Protein AF-A0A8T4QSW3-F1 (afdb_monomer)

pLDDT: mean 81.63, std 17.34, range [43.69, 97.69]

Secondary structure (DSSP, 8-state):
-----STTSSSS---------------PPPP---------TTSSS--TT--TTT-TTTSPPPTTEEEETTEEEE-PPPTHHHHHHHHHHHHHHHHHHHHHHHHHHHHHHHT-S----HHHHHHHHHHHHHHTT--HHHHHHHHHHTT--HHHHHHHHHHHH-

Solvent-accessible surface area (backbone atoms only — not comparable to full-atom values): 10469 Å² total; per-residue (Å²): 137,82,92,81,88,77,85,79,81,81,80,83,85,89,75,90,85,77,86,82,83,82,86,77,85,80,79,83,72,83,85,79,84,75,75,84,66,83,82,65,76,69,75,67,62,82,51,95,90,61,24,40,81,82,22,51,75,36,38,65,63,57,96,69,36,43,74,53,94,61,33,66,37,71,67,70,80,64,71,63,58,61,54,51,54,54,53,54,52,53,53,53,51,54,52,49,52,51,50,52,53,52,51,54,56,53,55,55,64,75,60,65,65,68,81,62,55,72,59,58,52,49,21,54,53,49,45,60,38,48,76,71,70,51,54,72,65,61,54,48,53,53,40,45,76,71,71,48,51,71,69,58,53,52,52,22,50,56,68,50,72,108

Foldseek 3Di:
DDDDPDPPPPPPDDDPPDPDDDDDDDDDDDDDPDDDDPDDAQPLDQDPPDFCVPRVNNHPADPQWDQDPRHTDHPDDDPVVVVVVVVVVVVVVVVVVVVVVVVVVVVVVVCPPPPDPPLVVLLVQVLVCVVVVHDLVVSQVVVVVVVDDPVSNVVSVVVNVD

Sequence (162 aa):
MRNLSVAFVFLLLTSPLFAFAQSEKQRALPPHEDIPSPTTCGNRVVEPGEHCNNCPTDVVCIEGEVCINNKCTLQQPSNNFRVILIGIGTLFATLAIVFFSWRHRNHEIGLSNPPLPADQRAVSFIKDKLSRGVTRDEITATLLKKGWTKKQVSRAFEEATQ

Mean predicted aligned error: 18.0 Å

Radius of gyration: 40.7 Å; Cα contacts (8 Å, |Δi|>4): 83; chains: 1; bounding box: 77×38×99 Å

Structure (mmCIF, N/CA/C/O backbone):
data_AF-A0A8T4QSW3-F1
#
_entry.id   AF-A0A8T4QSW3-F1
#
loop_
_atom_site.group_PDB
_atom_site.id
_atom_site.type_symbol
_atom_site.label_atom_id
_atom_site.label_alt_id
_atom_site.label_comp_id
_atom_site.label_asym_id
_atom_site.label_entity_id
_atom_site.label_seq_id
_atom_site.pdbx_PDB_ins_code
_atom_site.Cartn_x
_atom_site.Cartn_y
_atom_site.Cartn_z
_atom_site.occupancy
_atom_site.B_iso_or_equiv
_atom_site.auth_seq_id
_atom_site.auth_comp_id
_atom_site.auth_asym_id
_atom_site.auth_atom_id
_atom_site.pdbx_PDB_model_num
ATOM 1 N N . MET A 1 1 ? 31.055 -0.226 -0.136 1.00 43.69 1 MET A N 1
ATOM 2 C CA . MET A 1 1 ? 30.784 0.835 0.860 1.00 43.69 1 MET A CA 1
ATOM 3 C C . MET A 1 1 ? 29.432 0.528 1.495 1.00 43.69 1 MET A C 1
ATOM 5 O O . MET A 1 1 ? 28.419 0.696 0.846 1.00 43.69 1 MET A O 1
ATOM 9 N N . ARG A 1 2 ? 29.434 -0.321 2.529 1.00 48.09 2 ARG A N 1
ATOM 10 C CA . ARG A 1 2 ? 29.060 0.010 3.921 1.00 48.09 2 ARG A CA 1
ATOM 11 C C . ARG A 1 2 ? 27.590 0.435 4.088 1.00 48.09 2 ARG A C 1
ATOM 13 O O . ARG A 1 2 ? 27.256 1.610 4.058 1.00 48.09 2 ARG A O 1
ATOM 20 N N . ASN A 1 3 ? 26.770 -0.589 4.329 1.00 49.28 3 ASN A N 1
ATOM 21 C CA . ASN A 1 3 ? 25.422 -0.542 4.890 1.00 49.28 3 ASN A CA 1
ATOM 22 C C . ASN A 1 3 ? 25.449 0.124 6.271 1.00 49.28 3 ASN A C 1
ATOM 24 O O . ASN A 1 3 ? 25.932 -0.485 7.223 1.00 49.28 3 ASN A O 1
ATOM 28 N N . LEU A 1 4 ? 24.962 1.360 6.389 1.00 48.97 4 LEU A N 1
ATOM 29 C CA . LEU A 1 4 ? 24.874 2.046 7.679 1.00 48.97 4 LEU A CA 1
ATOM 30 C C . LEU A 1 4 ? 23.813 3.164 7.642 1.00 48.97 4 LEU A C 1
ATOM 32 O O . LEU A 1 4 ? 24.183 4.329 7.634 1.00 48.97 4 LEU A O 1
ATOM 36 N N . SER A 1 5 ? 22.507 2.861 7.548 1.00 52.06 5 SER A N 1
ATOM 37 C CA . SER A 1 5 ? 21.451 3.900 7.715 1.00 52.06 5 SER A CA 1
ATOM 38 C C . SER A 1 5 ? 20.005 3.388 7.853 1.00 52.06 5 SER A C 1
ATOM 40 O O . SER A 1 5 ? 19.089 3.987 7.307 1.00 52.06 5 SER A O 1
ATOM 42 N N . VAL A 1 6 ? 19.739 2.293 8.578 1.00 52.78 6 VAL A N 1
ATOM 43 C CA . VAL A 1 6 ? 18.329 1.884 8.837 1.00 52.78 6 VAL A CA 1
ATOM 44 C C . VAL A 1 6 ? 18.002 1.720 10.328 1.00 52.78 6 VAL A C 1
ATOM 46 O O . VAL A 1 6 ? 16.847 1.566 10.702 1.00 52.78 6 VAL A O 1
ATOM 49 N N . ALA A 1 7 ? 18.985 1.855 11.223 1.00 47.34 7 ALA A N 1
ATOM 50 C CA . ALA A 1 7 ? 18.775 1.660 12.661 1.00 47.34 7 ALA A CA 1
ATOM 51 C C . ALA A 1 7 ? 18.218 2.889 13.416 1.00 47.34 7 ALA A C 1
ATOM 53 O O . ALA A 1 7 ? 17.982 2.795 14.614 1.00 47.34 7 ALA A O 1
ATOM 54 N N . PHE A 1 8 ? 18.001 4.037 12.762 1.00 46.62 8 PHE A N 1
ATOM 55 C CA . PHE A 1 8 ? 17.736 5.302 13.472 1.00 46.62 8 PHE A CA 1
ATOM 56 C C . PHE A 1 8 ? 16.269 5.763 13.511 1.00 46.62 8 PHE A C 1
ATOM 58 O O . PHE A 1 8 ? 15.970 6.793 14.103 1.00 46.62 8 PHE A O 1
ATOM 65 N N . VAL A 1 9 ? 15.333 5.013 12.922 1.00 49.28 9 VAL A N 1
ATOM 66 C CA . VAL A 1 9 ? 13.922 5.450 12.813 1.00 49.28 9 VAL A CA 1
ATOM 67 C C . VAL A 1 9 ? 13.043 4.956 13.981 1.00 49.28 9 VAL A C 1
ATOM 69 O O . VAL A 1 9 ? 11.896 5.363 14.111 1.00 49.28 9 VAL A O 1
ATOM 72 N N . PHE A 1 10 ? 13.572 4.138 14.897 1.00 47.44 10 PHE A N 1
ATOM 73 C CA . PHE A 1 10 ? 12.771 3.481 15.946 1.00 47.44 10 PHE A CA 1
ATOM 74 C C . PHE A 1 10 ? 12.727 4.183 17.321 1.00 47.44 10 PHE A C 1
ATOM 76 O O . PHE A 1 10 ? 12.165 3.622 18.257 1.00 47.44 10 PHE A O 1
ATOM 83 N N . LEU A 1 11 ? 13.273 5.397 17.475 1.00 49.62 11 LEU A N 1
ATOM 84 C CA . LEU A 1 11 ? 13.506 6.012 18.799 1.00 49.62 11 LEU A CA 1
ATOM 85 C C . LEU A 1 11 ? 12.683 7.272 19.148 1.00 49.62 11 LEU A C 1
ATOM 87 O O . LEU A 1 11 ? 13.031 7.958 20.102 1.00 49.62 11 LEU A O 1
ATOM 91 N N . LEU A 1 12 ? 11.586 7.590 18.445 1.00 49.16 12 LEU A N 1
ATOM 92 C CA . LEU A 1 12 ? 10.827 8.840 18.689 1.00 49.16 12 LEU A CA 1
ATOM 93 C C . LEU A 1 12 ? 9.304 8.686 18.898 1.00 49.16 12 LEU A C 1
ATOM 95 O O . LEU A 1 12 ? 8.562 9.621 18.617 1.00 49.16 12 LEU A O 1
ATOM 99 N N . LEU A 1 13 ? 8.804 7.548 19.401 1.00 48.72 13 LEU A N 1
ATOM 100 C CA . LEU A 1 13 ? 7.352 7.361 19.634 1.00 48.72 13 LEU A CA 1
ATOM 101 C C . LEU A 1 13 ? 6.936 7.021 21.078 1.00 48.72 13 LEU A C 1
ATOM 103 O O . LEU A 1 13 ? 5.790 6.648 21.311 1.00 48.72 13 LEU A O 1
ATOM 107 N N . THR A 1 14 ? 7.803 7.201 22.078 1.00 53.06 14 THR A N 1
ATOM 108 C CA . THR A 1 14 ? 7.460 6.942 23.492 1.00 53.06 14 THR A CA 1
ATOM 109 C C . THR A 1 14 ? 7.569 8.200 24.352 1.00 53.06 14 THR A C 1
ATOM 111 O O . THR A 1 14 ? 8.473 8.336 25.173 1.00 53.06 14 THR A O 1
ATOM 114 N N . SER A 1 15 ? 6.649 9.148 24.191 1.00 51.84 15 SER A N 1
ATOM 115 C CA . SER A 1 15 ? 6.513 10.256 25.147 1.00 51.84 15 SER A CA 1
ATOM 116 C C . SER A 1 15 ? 5.042 10.534 25.452 1.00 51.84 15 SER A C 1
ATOM 118 O O . SER A 1 15 ? 4.400 11.281 24.718 1.00 51.84 15 SER A O 1
ATOM 120 N N . PRO A 1 16 ? 4.485 9.966 26.536 1.00 50.97 16 PRO A N 1
ATOM 121 C CA . PRO A 1 16 ? 3.226 10.430 27.089 1.00 50.97 16 PRO A CA 1
ATOM 122 C C . PRO A 1 16 ? 3.522 11.603 28.037 1.00 50.97 16 PRO A C 1
ATOM 124 O O . PRO A 1 16 ? 3.652 11.430 29.244 1.00 50.97 16 PRO A O 1
ATOM 127 N N . LEU A 1 17 ? 3.658 12.812 27.490 1.00 53.97 17 LEU A N 1
ATOM 128 C CA . LEU A 1 17 ? 3.584 14.054 28.268 1.00 53.97 17 LEU A CA 1
ATOM 129 C C . LEU A 1 17 ? 2.128 14.529 28.257 1.00 53.97 17 LEU A C 1
ATOM 131 O O . LEU A 1 17 ? 1.743 15.387 27.472 1.00 53.97 17 LEU A O 1
ATOM 135 N N . PHE A 1 18 ? 1.307 13.935 29.119 1.00 52.75 18 PHE A N 1
ATOM 136 C CA . PHE A 1 18 ? -0.023 14.449 29.448 1.00 52.75 18 PHE A CA 1
ATOM 137 C C . PHE A 1 18 ? -0.122 14.572 30.969 1.00 52.75 18 PHE A C 1
ATOM 139 O O . PHE A 1 18 ? -0.734 13.761 31.655 1.00 52.75 18 PHE A O 1
ATOM 146 N N . ALA A 1 19 ? 0.552 15.587 31.506 1.00 51.72 19 ALA A N 1
ATOM 147 C CA . ALA A 1 19 ? 0.359 16.045 32.875 1.00 51.72 19 ALA A CA 1
ATOM 148 C C . ALA A 1 19 ? -0.657 17.196 32.851 1.00 51.72 19 ALA A C 1
ATOM 150 O O . ALA A 1 19 ? -0.289 18.367 32.863 1.00 51.72 19 ALA A O 1
ATOM 151 N N . PHE A 1 20 ? -1.946 16.859 32.767 1.00 55.84 20 PHE A N 1
ATOM 152 C CA . PHE A 1 20 ? -3.034 17.802 33.027 1.00 55.84 20 PHE A CA 1
ATOM 153 C C . PHE A 1 20 ? -3.420 17.683 34.505 1.00 55.84 20 PHE A C 1
ATOM 155 O O . PHE A 1 20 ? -4.227 16.845 34.893 1.00 55.84 20 PHE A O 1
ATOM 162 N N . ALA A 1 21 ? -2.791 18.507 35.342 1.00 51.22 21 ALA A N 1
ATOM 163 C CA . ALA A 1 21 ? -3.224 18.738 36.712 1.00 51.22 21 ALA A CA 1
ATOM 164 C C . ALA A 1 21 ? -4.218 19.908 36.708 1.00 51.22 21 ALA A C 1
ATOM 166 O O . ALA A 1 21 ? -3.812 21.069 36.703 1.00 51.22 21 ALA A O 1
ATOM 167 N N . GLN A 1 22 ? -5.520 19.616 36.690 1.00 57.09 22 GLN A N 1
ATOM 168 C CA . GLN A 1 22 ? -6.545 20.602 37.035 1.00 57.09 22 GLN A CA 1
ATOM 169 C C . GLN A 1 22 ? -6.962 20.380 38.487 1.00 57.09 22 GLN A C 1
ATOM 171 O O . GLN A 1 22 ? -7.618 19.401 38.827 1.00 57.09 22 GLN A O 1
ATOM 176 N N . SER A 1 23 ? -6.513 21.293 39.347 1.00 59.38 23 SER A N 1
ATOM 177 C CA . SER A 1 23 ? -6.958 21.419 40.731 1.00 59.38 23 SER A CA 1
ATOM 178 C C . SER A 1 23 ? -8.129 22.397 40.751 1.00 59.38 23 SER A C 1
ATOM 180 O O . SER A 1 23 ? -7.935 23.613 40.704 1.00 59.38 23 SER A O 1
ATOM 182 N N . GLU A 1 24 ? -9.351 21.865 40.738 1.00 65.19 24 GLU A N 1
ATOM 183 C CA . GLU A 1 24 ? -10.574 22.658 40.813 1.00 65.19 24 GLU A CA 1
ATOM 184 C C . GLU A 1 24 ? -11.040 22.743 42.271 1.00 65.19 24 GLU A C 1
ATOM 186 O O . GLU A 1 24 ? -11.417 21.767 42.919 1.00 65.19 24 GLU A O 1
ATOM 191 N N . LYS A 1 25 ? -10.946 23.957 42.808 1.00 64.25 25 LYS A N 1
ATOM 192 C CA . LYS A 1 25 ? -11.331 24.346 44.161 1.00 64.25 25 LYS A CA 1
ATOM 193 C C . LYS A 1 25 ? -12.856 24.305 44.293 1.00 64.25 25 LYS A C 1
ATOM 195 O O . LYS A 1 25 ? -13.525 25.299 44.022 1.00 64.25 25 LYS A O 1
ATOM 200 N N . GLN A 1 26 ? -13.406 23.176 44.733 1.00 60.09 26 GLN A N 1
ATOM 201 C CA . GLN A 1 26 ? -14.827 23.068 45.061 1.00 60.09 26 GLN A CA 1
ATOM 202 C C . GLN A 1 26 ? -15.126 23.806 46.371 1.00 60.09 26 GLN A C 1
ATOM 204 O O . GLN A 1 26 ? -14.668 23.445 47.455 1.00 60.09 26 GLN A O 1
ATOM 209 N N . ARG A 1 27 ? -15.883 24.896 46.249 1.00 63.47 27 ARG A N 1
ATOM 210 C CA . ARG A 1 27 ? -16.447 25.655 47.364 1.00 63.47 27 ARG A CA 1
ATOM 211 C C . ARG A 1 27 ? -17.685 24.891 47.838 1.00 63.47 27 ARG A C 1
ATOM 213 O O . ARG A 1 27 ? -18.689 24.867 47.135 1.00 63.47 27 ARG A O 1
ATOM 220 N N . ALA A 1 28 ? -17.575 24.235 48.989 1.00 62.03 28 ALA A N 1
ATOM 221 C CA . ALA A 1 28 ? -18.667 23.497 49.611 1.00 62.03 28 ALA A CA 1
ATOM 222 C C . ALA A 1 28 ? -19.859 24.429 49.899 1.00 62.03 28 ALA A C 1
ATOM 224 O O . ALA A 1 28 ? -19.722 25.400 50.645 1.00 62.03 28 ALA A O 1
ATOM 225 N N . LEU A 1 29 ? -21.013 24.131 49.297 1.00 73.44 29 LEU A N 1
ATOM 226 C CA . LEU A 1 29 ? -22.311 24.553 49.818 1.00 73.44 29 LEU A CA 1
ATOM 227 C C . LEU A 1 29 ? -22.731 23.587 50.941 1.00 73.44 29 LEU A C 1
ATOM 229 O O . LEU A 1 29 ? -22.347 22.415 50.899 1.00 73.44 29 LEU A O 1
ATOM 233 N N . PRO A 1 30 ? -23.484 24.061 51.949 1.00 74.06 30 PRO A N 1
ATOM 234 C CA . PRO A 1 30 ? -23.984 23.210 53.022 1.00 74.06 30 PRO A CA 1
ATOM 235 C C . PRO A 1 30 ? -24.927 22.122 52.473 1.00 74.06 30 PRO A C 1
ATOM 237 O O . PRO A 1 30 ? -25.644 22.377 51.502 1.00 74.06 30 PRO A O 1
ATOM 240 N N . PRO A 1 31 ? -24.933 20.921 53.077 1.00 69.62 31 PRO A N 1
ATOM 241 C CA . PRO A 1 31 ? -25.813 19.834 52.669 1.00 69.62 31 PRO A CA 1
ATOM 242 C C . PRO A 1 31 ? -27.271 20.208 52.952 1.00 69.62 31 PRO A C 1
ATOM 244 O O . PRO A 1 31 ? -27.626 20.541 54.081 1.00 69.62 31 PRO A O 1
ATOM 247 N N . HIS A 1 32 ? -28.106 20.166 51.915 1.00 63.09 32 HIS A N 1
ATOM 248 C CA . HIS A 1 32 ? -29.554 20.158 52.067 1.00 63.09 32 HIS A CA 1
ATOM 249 C C . HIS A 1 32 ? -29.937 18.728 52.477 1.00 63.09 32 HIS A C 1
ATOM 251 O O . HIS A 1 32 ? -29.701 17.786 51.722 1.00 63.09 32 HIS A O 1
ATOM 257 N N . GLU A 1 33 ? -30.407 18.549 53.713 1.00 63.41 33 GLU A N 1
ATOM 258 C CA . GLU A 1 33 ? -30.955 17.276 54.192 1.00 63.41 33 GLU A CA 1
ATOM 259 C C . GLU A 1 33 ? -32.296 17.031 53.495 1.00 63.41 33 GLU A C 1
ATOM 261 O O . GLU A 1 33 ? -33.349 17.488 53.939 1.00 63.41 33 GLU A O 1
ATOM 266 N N . ASP A 1 34 ? -32.243 16.313 52.376 1.00 62.94 34 ASP A N 1
ATOM 267 C CA . ASP A 1 34 ? -33.428 15.758 51.740 1.00 62.94 34 ASP A CA 1
ATOM 268 C C . ASP A 1 34 ? -33.914 14.582 52.594 1.00 62.94 34 ASP A C 1
ATOM 270 O O . ASP A 1 34 ? -33.304 13.512 52.658 1.00 62.94 34 ASP A O 1
ATOM 274 N N . ILE A 1 35 ? -35.011 14.820 53.310 1.00 66.44 35 ILE A N 1
ATOM 275 C CA . ILE A 1 35 ? -35.779 13.799 54.021 1.00 66.44 35 ILE A CA 1
ATOM 276 C C . ILE A 1 35 ? -36.118 12.708 52.993 1.00 66.44 35 ILE A C 1
ATOM 278 O O . ILE A 1 35 ? -36.752 13.040 51.990 1.00 66.44 35 ILE A O 1
ATOM 282 N N . PRO A 1 36 ? -35.716 11.436 53.191 1.00 62.06 36 PRO A N 1
ATOM 283 C CA . PRO A 1 36 ? -35.986 10.386 52.220 1.00 62.06 36 PRO A CA 1
ATOM 284 C C . PRO A 1 36 ? -37.498 10.175 52.138 1.00 62.06 36 PRO A C 1
ATOM 286 O O . PRO A 1 36 ? -38.104 9.542 53.005 1.00 62.06 36 PRO A O 1
ATOM 289 N N . SER A 1 37 ? -38.123 10.743 51.106 1.00 64.00 37 SER A N 1
ATOM 290 C CA . SER A 1 37 ? -39.455 10.329 50.697 1.00 64.00 37 SER A CA 1
ATOM 291 C C . SER A 1 37 ? -39.368 8.862 50.277 1.00 64.00 37 SER A C 1
ATOM 293 O O . SER A 1 37 ? -38.374 8.466 49.663 1.00 64.00 37 SER A O 1
ATOM 295 N N . PRO A 1 38 ? -40.361 8.028 50.624 1.00 68.25 38 PRO A N 1
ATOM 296 C CA . PRO A 1 38 ? -40.389 6.652 50.155 1.00 68.25 38 PRO A CA 1
ATOM 297 C C . PRO A 1 38 ? -40.410 6.664 48.624 1.00 68.25 38 PRO A C 1
ATOM 299 O O . PRO A 1 38 ? -41.402 7.078 48.026 1.00 68.25 38 PRO A O 1
ATOM 302 N N . THR A 1 39 ? -39.301 6.244 48.014 1.00 71.44 39 THR A N 1
ATOM 303 C CA . THR A 1 39 ? -39.143 6.175 46.562 1.00 71.44 39 THR A CA 1
ATOM 304 C C . THR A 1 39 ? -40.185 5.223 46.002 1.00 71.44 39 THR A C 1
ATOM 306 O O . THR A 1 39 ? -40.205 4.033 46.333 1.00 71.44 39 THR A O 1
ATOM 309 N N . THR A 1 40 ? -41.115 5.761 45.220 1.00 84.94 40 THR A N 1
ATOM 310 C CA . THR A 1 40 ? -42.238 4.991 44.682 1.00 84.94 40 THR A CA 1
ATOM 311 C C . THR A 1 40 ? -42.051 4.834 43.185 1.00 84.94 40 THR A C 1
ATOM 313 O O . THR A 1 40 ? -42.482 5.693 42.420 1.00 84.94 40 THR A O 1
ATOM 316 N N . CYS A 1 41 ? -41.484 3.696 42.765 1.00 90.00 41 CYS A N 1
ATOM 317 C CA . CYS A 1 41 ? -41.367 3.417 41.339 1.00 90.00 41 CYS A CA 1
ATOM 318 C C . CYS A 1 41 ? -42.766 3.348 40.679 1.00 90.00 41 CYS A C 1
ATOM 320 O O . CYS A 1 41 ? -43.700 2.748 41.222 1.00 90.00 41 CYS A O 1
ATOM 322 N N . GLY A 1 42 ? -42.895 3.857 39.456 1.00 90.50 42 GLY A N 1
ATOM 323 C CA . GLY A 1 42 ? -44.075 3.773 38.597 1.00 90.50 42 GLY A CA 1
ATOM 324 C C . GLY A 1 42 ? -44.903 5.056 38.504 1.00 90.50 42 GLY A C 1
ATOM 325 O O . GLY A 1 42 ? -45.990 5.030 37.919 1.00 90.50 42 GLY A O 1
ATOM 326 N N . ASN A 1 43 ? -44.423 6.171 39.055 1.00 91.75 43 ASN A N 1
ATOM 327 C CA . ASN A 1 43 ? -45.070 7.485 38.985 1.00 91.75 43 ASN A CA 1
ATOM 328 C C . ASN A 1 43 ? -44.616 8.327 37.767 1.00 91.75 43 ASN A C 1
ATOM 330 O O . ASN A 1 43 ? -45.159 9.409 37.540 1.00 91.75 43 ASN A O 1
ATOM 334 N N . ARG A 1 44 ? -43.672 7.818 36.959 1.00 89.75 44 ARG A N 1
ATOM 335 C CA . ARG A 1 44 ? -43.031 8.475 35.803 1.00 89.75 44 ARG A CA 1
ATOM 336 C C . ARG A 1 44 ? -42.248 9.745 36.149 1.00 89.75 44 ARG A C 1
ATOM 338 O O . ARG A 1 44 ? -42.009 10.572 35.266 1.00 89.75 44 ARG A O 1
ATOM 345 N N . VAL A 1 45 ? -41.862 9.920 37.408 1.00 91.12 45 VAL A N 1
ATOM 346 C CA . VAL A 1 45 ? -41.048 11.039 37.886 1.00 91.12 45 VAL A CA 1
ATOM 347 C C . VAL A 1 45 ? -39.773 10.455 38.469 1.00 91.12 45 VAL A C 1
ATOM 349 O O . VAL A 1 45 ? -39.847 9.651 39.379 1.00 91.12 45 VAL A O 1
ATOM 352 N N . VAL A 1 46 ? -38.611 10.867 37.956 1.00 91.06 46 VAL A N 1
ATOM 353 C CA . VAL A 1 46 ? -37.322 10.366 38.455 1.00 91.06 46 VAL A CA 1
ATOM 354 C C . VAL A 1 46 ? -37.017 10.998 39.812 1.00 91.06 46 VAL A C 1
ATOM 356 O O . VAL A 1 46 ? -36.652 12.176 39.884 1.00 91.06 46 VAL A O 1
ATOM 359 N N . GLU A 1 47 ? -37.175 10.220 40.878 1.00 91.94 47 GLU A N 1
ATOM 360 C CA . GLU A 1 47 ? -36.922 10.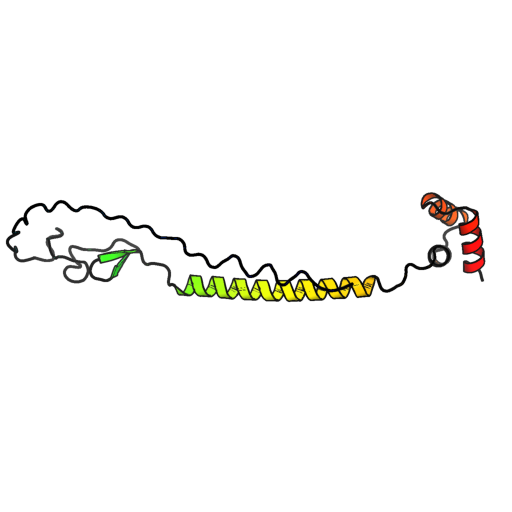652 42.254 1.00 91.94 47 GLU A CA 1
ATOM 361 C C . GLU A 1 47 ? -35.443 10.462 42.663 1.00 91.94 47 GLU A C 1
ATOM 363 O O . GLU A 1 47 ? -34.708 9.660 42.071 1.00 91.94 47 GLU A O 1
ATOM 368 N N . PRO A 1 48 ? -34.950 11.192 43.684 1.00 89.50 48 PRO A N 1
ATOM 369 C CA . PRO A 1 48 ? -33.596 11.004 44.196 1.00 89.50 48 PRO A CA 1
ATOM 370 C C . PRO A 1 48 ? -33.352 9.556 44.647 1.00 89.50 48 PRO A C 1
ATOM 372 O O . PRO A 1 48 ? -34.037 9.036 45.522 1.00 89.50 48 PRO A O 1
ATOM 375 N N . GLY A 1 49 ? -32.341 8.908 44.065 1.00 88.12 49 GLY A N 1
ATOM 376 C CA . GLY A 1 49 ? -32.000 7.510 44.357 1.00 88.12 49 GLY A CA 1
ATOM 377 C C . GLY A 1 49 ? -32.632 6.493 43.405 1.00 88.12 49 GLY A C 1
ATOM 378 O O . GLY A 1 49 ? -32.245 5.324 43.431 1.00 88.12 49 GLY A O 1
ATOM 379 N N . GLU A 1 50 ? -33.528 6.918 42.515 1.00 93.00 50 GLU A N 1
ATOM 380 C CA . GLU A 1 50 ? -34.004 6.071 41.430 1.00 93.00 50 GLU A CA 1
ATOM 381 C C . GLU A 1 50 ? -32.966 5.959 40.317 1.00 93.00 50 GLU A C 1
ATOM 383 O O . GLU A 1 50 ? -32.257 6.901 39.957 1.00 93.00 50 GLU A O 1
ATOM 388 N N . HIS A 1 51 ? -32.865 4.762 39.755 1.00 94.38 51 HIS A N 1
ATOM 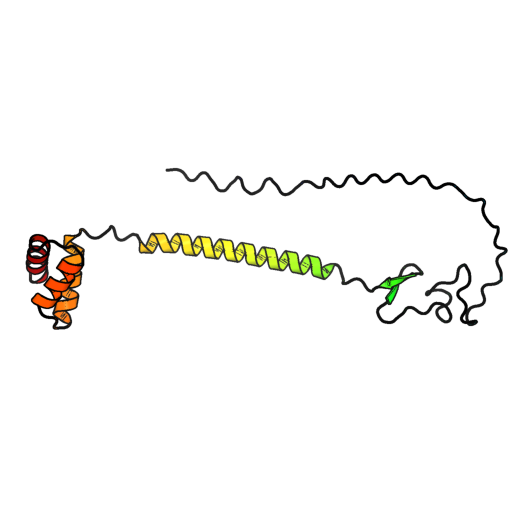389 C CA . HIS A 1 51 ? -31.961 4.477 38.656 1.00 94.38 51 HIS A CA 1
ATOM 390 C C . HIS A 1 51 ? -32.497 3.334 37.804 1.00 94.38 51 HIS A C 1
ATOM 392 O O . HIS A 1 51 ? -33.313 2.533 38.263 1.00 94.38 51 HIS A O 1
ATOM 398 N N . CYS A 1 52 ? -31.961 3.206 36.590 1.00 94.75 52 CYS A N 1
ATOM 399 C CA . CYS A 1 52 ? -32.417 2.244 35.582 1.00 94.75 52 CYS A CA 1
ATOM 400 C C . CYS A 1 52 ? -32.450 0.780 36.063 1.00 94.75 52 CYS A C 1
ATOM 402 O O . CYS A 1 52 ? -33.218 -0.016 35.537 1.00 94.75 52 CYS A O 1
ATOM 404 N N . ASN A 1 53 ? -31.651 0.421 37.077 1.00 95.06 53 ASN A N 1
ATOM 405 C CA . ASN A 1 53 ? -31.643 -0.929 37.654 1.00 95.06 53 ASN A CA 1
ATOM 406 C C . ASN A 1 53 ? -32.681 -1.164 38.778 1.00 95.06 53 ASN A C 1
ATOM 408 O O . ASN A 1 53 ? -33.008 -2.313 39.045 1.00 95.06 53 ASN A O 1
ATOM 412 N N . ASN A 1 54 ? -33.172 -0.116 39.457 1.00 94.12 54 ASN A N 1
ATOM 413 C CA . ASN A 1 54 ? -34.096 -0.245 40.602 1.00 94.12 54 ASN A CA 1
ATOM 414 C C . ASN A 1 54 ? -35.525 0.210 40.265 1.00 94.12 54 ASN A C 1
ATOM 416 O O . ASN A 1 54 ? -36.476 -0.412 40.720 1.00 94.12 54 ASN A O 1
ATOM 420 N N . CYS A 1 55 ? -35.676 1.232 39.415 1.00 93.94 55 CYS A N 1
ATOM 421 C CA . CYS A 1 55 ? -36.968 1.709 38.912 1.00 93.94 55 CYS A CA 1
ATOM 422 C C . CYS A 1 55 ? -36.930 1.841 37.374 1.00 93.94 55 CYS A C 1
ATOM 424 O O . CYS A 1 55 ? -36.868 2.952 36.845 1.00 93.94 55 CYS A O 1
ATOM 426 N N . PRO A 1 56 ? -36.955 0.725 36.619 1.00 92.75 56 PRO A N 1
ATOM 427 C CA . PRO A 1 56 ? -36.920 0.758 35.152 1.00 92.75 56 PRO A CA 1
ATOM 428 C C . PRO A 1 56 ? -38.186 1.363 34.525 1.00 92.75 56 PRO A C 1
ATOM 430 O O . PRO A 1 56 ? -38.180 1.694 33.345 1.00 92.75 56 PRO A O 1
ATOM 433 N N . THR A 1 57 ? -39.273 1.494 35.290 1.00 94.25 57 THR A N 1
ATOM 434 C CA . THR A 1 57 ? -40.527 2.110 34.834 1.00 94.25 57 THR A CA 1
ATOM 435 C C . THR A 1 57 ? -40.407 3.630 34.700 1.00 94.25 57 THR A C 1
ATOM 437 O O . THR A 1 57 ? -41.000 4.202 33.786 1.00 94.25 57 THR A O 1
ATOM 440 N N . ASP A 1 58 ? -39.630 4.271 35.578 1.00 93.81 58 ASP A N 1
ATOM 441 C CA . ASP A 1 58 ? -39.457 5.731 35.611 1.00 93.81 58 ASP A CA 1
ATOM 442 C C . ASP A 1 58 ? -38.146 6.155 34.941 1.00 93.81 58 ASP A C 1
ATOM 444 O O . ASP A 1 58 ? -38.099 7.170 34.249 1.00 93.81 58 ASP A O 1
ATOM 448 N N . VAL A 1 59 ? -37.092 5.336 35.068 1.00 94.62 59 VAL A N 1
ATOM 449 C CA . VAL A 1 59 ? -35.779 5.565 34.449 1.00 9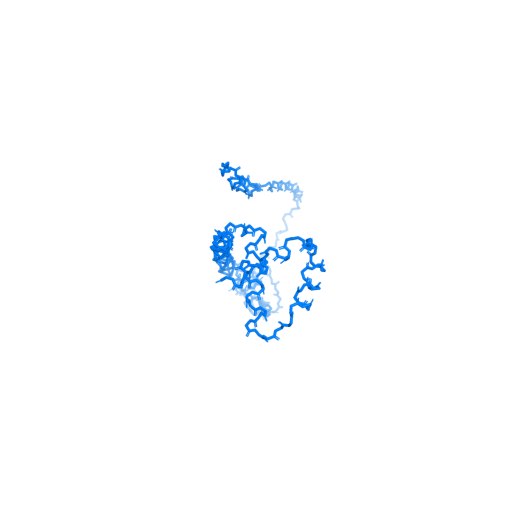4.62 59 VAL A CA 1
ATOM 450 C C . VAL A 1 59 ? -35.576 4.610 33.269 1.00 94.62 59 VAL A C 1
ATOM 452 O O . VAL A 1 59 ? -34.873 3.600 33.367 1.00 94.62 59 VAL A O 1
ATOM 455 N N . VAL A 1 60 ? -36.190 4.945 32.133 1.00 94.94 60 VAL A N 1
ATOM 456 C CA . VAL A 1 60 ? -36.043 4.208 30.868 1.00 94.94 60 VAL A CA 1
ATOM 457 C C . VAL A 1 60 ? -34.865 4.774 30.071 1.00 94.94 60 VAL A C 1
ATOM 459 O O . VAL A 1 60 ? -34.845 5.961 29.745 1.00 94.94 60 VAL A O 1
ATOM 462 N N . CYS A 1 61 ? -33.887 3.929 29.734 1.00 95.38 61 CYS A N 1
ATOM 463 C CA . CYS A 1 61 ? -32.801 4.320 28.833 1.00 95.38 61 CYS A CA 1
ATOM 464 C C . CYS A 1 61 ? -33.329 4.512 27.402 1.00 95.38 61 CYS A C 1
ATOM 466 O O . CYS A 1 61 ? -34.170 3.739 26.940 1.00 95.38 61 CYS A O 1
ATOM 468 N N . ILE A 1 62 ? -32.828 5.528 26.697 1.00 94.38 62 ILE A N 1
ATOM 469 C CA . ILE A 1 62 ? -33.206 5.787 25.300 1.00 94.38 62 ILE A CA 1
ATOM 470 C C . ILE A 1 62 ? -32.637 4.713 24.357 1.00 94.38 62 ILE A C 1
ATOM 472 O O . ILE A 1 62 ? -31.747 3.942 24.722 1.00 94.38 62 ILE A O 1
ATOM 476 N N . GLU A 1 63 ? -33.145 4.654 23.123 1.00 93.81 63 GLU A N 1
ATOM 477 C CA . GLU A 1 63 ? -32.664 3.701 22.117 1.00 93.81 63 GLU A CA 1
ATOM 478 C C . GLU A 1 63 ? -31.142 3.815 21.907 1.00 93.81 63 GLU A C 1
ATOM 480 O O . GLU A 1 63 ? -30.617 4.884 21.596 1.00 93.81 63 GLU A O 1
ATOM 485 N N . GLY A 1 64 ? -30.428 2.694 22.073 1.00 89.50 64 GLY A N 1
ATOM 486 C CA . GLY A 1 64 ? -28.966 2.617 21.939 1.00 89.50 64 GLY A CA 1
ATOM 487 C C . GLY A 1 64 ? -28.175 2.817 23.239 1.00 89.50 64 GLY A C 1
ATOM 488 O O . GLY A 1 64 ? -26.949 2.666 23.241 1.00 89.50 64 GLY A O 1
ATOM 489 N N . GLU A 1 65 ? -28.849 3.105 24.353 1.00 95.19 65 GLU A N 1
ATOM 490 C CA . GLU A 1 65 ? -28.242 3.126 25.681 1.00 95.19 65 GLU A CA 1
ATOM 491 C C . GLU A 1 65 ? -28.482 1.822 26.444 1.00 95.19 65 GLU A C 1
ATOM 493 O O . GLU A 1 65 ? -29.488 1.133 26.280 1.00 95.19 65 GLU A O 1
ATOM 498 N N . VAL A 1 66 ? -27.535 1.486 27.316 1.00 94.50 66 VAL A N 1
ATOM 499 C CA . VAL A 1 66 ? -27.609 0.331 28.210 1.00 94.50 66 VAL A CA 1
ATOM 500 C C . VAL A 1 66 ? -27.394 0.812 29.640 1.00 94.50 66 VAL A C 1
ATOM 502 O O . VAL A 1 66 ? -26.534 1.658 29.904 1.00 94.50 66 VAL A O 1
ATOM 505 N N . CYS A 1 67 ? -28.176 0.264 30.571 1.00 95.06 67 CYS A N 1
ATOM 506 C CA . CYS A 1 67 ? -28.013 0.511 31.998 1.00 95.06 67 CYS A CA 1
ATOM 507 C C . CYS A 1 67 ? -26.729 -0.169 32.499 1.00 95.06 67 CYS A C 1
ATOM 509 O O . CYS A 1 67 ? -26.672 -1.392 32.623 1.00 95.06 67 CYS A O 1
ATOM 511 N N . ILE A 1 68 ? -25.691 0.618 32.782 1.00 94.50 68 ILE A N 1
ATOM 512 C CA . ILE A 1 68 ? -24.406 0.150 33.311 1.00 94.50 68 ILE A CA 1
ATOM 513 C C . ILE A 1 68 ? -24.089 0.976 34.558 1.00 94.50 68 ILE A C 1
ATOM 515 O O . ILE A 1 68 ? -24.105 2.203 34.519 1.00 94.50 68 ILE A O 1
ATOM 519 N N . ASN A 1 69 ? -23.798 0.314 35.683 1.00 93.75 69 ASN A N 1
ATOM 520 C CA . ASN A 1 69 ? -23.513 0.973 36.967 1.00 93.75 69 ASN A CA 1
ATOM 521 C C . ASN A 1 69 ? -24.604 1.977 37.392 1.00 93.75 69 ASN A C 1
ATOM 523 O O . ASN A 1 69 ? -24.298 3.104 37.781 1.00 93.75 69 ASN A O 1
ATOM 527 N N 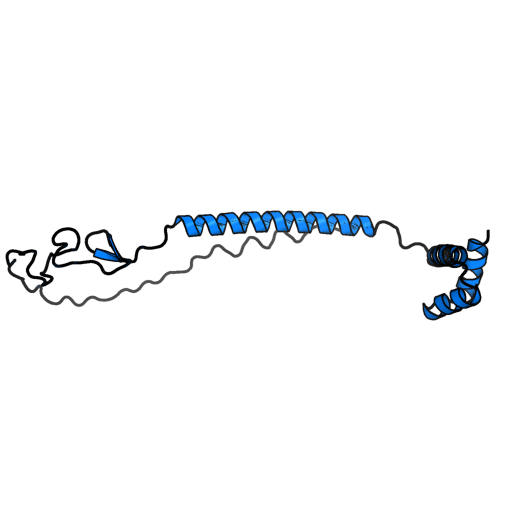. ASN A 1 70 ? -25.877 1.575 37.296 1.00 94.50 70 ASN A N 1
ATOM 528 C CA . ASN A 1 70 ? -27.044 2.397 37.649 1.00 94.50 70 ASN A CA 1
ATOM 529 C C . ASN A 1 70 ? -27.203 3.682 36.813 1.00 94.50 70 ASN A C 1
ATOM 531 O O . ASN A 1 70 ? -27.917 4.595 37.219 1.00 94.50 70 ASN A O 1
ATOM 535 N N . LYS A 1 71 ? -26.558 3.774 35.644 1.00 94.56 71 LYS A N 1
ATOM 536 C CA . LYS A 1 71 ? -26.697 4.906 34.722 1.00 94.56 71 LYS A CA 1
ATOM 537 C C . LYS A 1 71 ? -26.922 4.406 33.303 1.00 94.56 71 LYS A C 1
ATOM 539 O O . LYS A 1 71 ? -26.318 3.419 32.888 1.00 94.56 71 LYS A O 1
ATOM 544 N N . CYS A 1 72 ? -27.774 5.094 32.554 1.00 95.06 72 CYS A N 1
ATOM 545 C CA . CYS A 1 72 ? -27.886 4.853 31.124 1.00 95.06 72 CYS A CA 1
ATOM 546 C C . CYS A 1 72 ? -26.634 5.408 30.442 1.00 95.06 72 CYS A C 1
ATOM 548 O O . CYS A 1 72 ? -26.250 6.560 30.648 1.00 95.06 72 CYS A O 1
ATOM 550 N N . THR A 1 73 ? -25.938 4.547 29.708 1.00 95.06 73 THR A N 1
ATOM 551 C CA . THR A 1 73 ? -24.720 4.906 28.984 1.00 95.06 73 THR A CA 1
ATOM 552 C C . THR A 1 73 ? -24.832 4.424 27.553 1.00 95.06 73 THR A C 1
ATOM 554 O O . THR A 1 73 ? -25.365 3.343 27.301 1.00 95.06 73 THR A O 1
ATOM 557 N N . LEU A 1 74 ? -24.312 5.214 26.615 1.00 92.62 74 LEU A N 1
ATOM 558 C CA . LEU A 1 74 ? -24.221 4.802 25.220 1.00 92.62 74 LEU A CA 1
ATOM 559 C C . LEU A 1 74 ? -23.421 3.505 25.127 1.00 92.62 74 LEU A C 1
ATOM 561 O O . LEU A 1 74 ? -22.339 3.397 25.715 1.00 92.62 74 LEU A O 1
ATOM 565 N N . GLN A 1 75 ? -23.945 2.535 24.378 1.00 85.88 75 GLN A N 1
ATOM 566 C CA . GLN A 1 75 ? -23.260 1.271 24.149 1.00 85.88 75 GLN A CA 1
ATOM 567 C C . GLN A 1 75 ? -21.934 1.540 23.422 1.00 85.88 75 GLN A C 1
ATOM 569 O O . GLN A 1 75 ? -21.891 1.739 22.208 1.00 85.88 75 GLN A O 1
ATOM 574 N N . GLN A 1 76 ? -20.832 1.601 24.176 1.00 78.94 76 GLN A N 1
ATOM 575 C CA . GLN A 1 76 ? -19.520 1.843 23.592 1.00 78.94 76 GLN A CA 1
ATOM 576 C C . GLN A 1 76 ? -19.122 0.643 22.723 1.00 78.94 76 GLN A C 1
ATOM 578 O O . GLN A 1 76 ? -19.301 -0.508 23.138 1.00 78.94 76 GLN A O 1
ATOM 583 N N . PRO A 1 77 ? -18.570 0.878 21.520 1.00 73.62 77 PRO A N 1
ATOM 584 C CA . PRO A 1 77 ? -18.095 -0.205 20.676 1.00 73.62 77 PRO A CA 1
ATOM 585 C C . PRO A 1 77 ? -17.015 -0.991 21.421 1.00 73.62 77 PRO A C 1
ATOM 587 O O . PRO A 1 77 ? -16.083 -0.412 21.980 1.00 73.62 77 PRO A O 1
ATOM 590 N N . SER A 1 78 ? -17.151 -2.320 21.432 1.00 77.88 78 SER A N 1
ATOM 591 C CA . SER A 1 78 ? -16.250 -3.191 22.187 1.00 77.8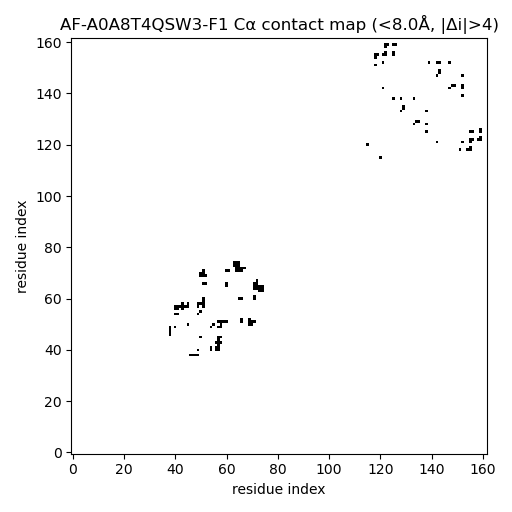8 78 SER A CA 1
ATOM 592 C C . SER A 1 78 ? -14.779 -2.949 21.824 1.00 77.88 78 SER A C 1
ATOM 594 O O . SER A 1 78 ? -14.404 -2.798 20.657 1.00 77.88 78 SER A O 1
ATOM 596 N N . ASN A 1 79 ? -13.927 -2.963 22.847 1.00 74.94 79 ASN A N 1
ATOM 597 C CA . ASN A 1 79 ? -12.485 -2.697 22.783 1.00 74.94 79 ASN A CA 1
ATOM 598 C C . ASN A 1 79 ? -11.757 -3.599 21.764 1.00 74.94 79 ASN A C 1
ATOM 600 O O . ASN A 1 79 ? -10.683 -3.252 21.268 1.00 74.94 79 ASN A O 1
ATOM 604 N N . ASN A 1 80 ? -12.369 -4.734 21.417 1.00 79.44 80 ASN A N 1
ATOM 605 C CA . ASN A 1 80 ? -11.905 -5.692 20.419 1.00 79.44 80 ASN A CA 1
ATOM 606 C C . ASN A 1 80 ? -11.666 -5.039 19.051 1.00 79.44 80 ASN A C 1
ATOM 608 O O . ASN A 1 80 ? -10.718 -5.405 18.360 1.00 79.44 80 ASN A O 1
ATOM 612 N N . PHE A 1 81 ? -12.452 -4.024 18.678 1.00 84.56 81 PHE A N 1
ATOM 613 C CA . PHE A 1 81 ? -12.283 -3.340 17.395 1.00 84.56 81 PHE A CA 1
ATOM 614 C C . PHE A 1 81 ? -10.916 -2.649 17.274 1.00 84.56 81 PHE A C 1
ATOM 616 O O . PHE A 1 81 ? -10.253 -2.742 16.241 1.00 84.56 81 PHE A O 1
ATOM 623 N N . ARG A 1 82 ? -10.441 -2.016 18.356 1.00 86.25 82 ARG A N 1
ATOM 624 C CA . ARG A 1 82 ? -9.122 -1.365 18.380 1.00 86.25 82 ARG A CA 1
ATOM 625 C C . ARG A 1 82 ? -7.986 -2.375 18.228 1.00 86.25 82 ARG A C 1
ATOM 627 O O . ARG A 1 82 ? -7.037 -2.115 17.494 1.00 86.25 82 ARG A O 1
ATOM 634 N N . VAL A 1 83 ? -8.097 -3.529 18.884 1.00 90.38 83 VAL A N 1
ATOM 635 C CA . VAL A 1 83 ? -7.088 -4.598 18.804 1.00 90.38 83 VAL A CA 1
ATOM 636 C C . VAL A 1 83 ? -7.027 -5.183 17.391 1.00 90.38 83 VAL A C 1
ATOM 638 O O . VAL A 1 83 ? -5.936 -5.365 16.851 1.00 90.38 83 VAL A O 1
ATOM 641 N N . ILE A 1 84 ? -8.183 -5.402 16.757 1.00 91.81 84 ILE A N 1
ATOM 642 C CA . ILE A 1 84 ? -8.270 -5.913 15.382 1.00 91.81 84 ILE A CA 1
ATOM 643 C C . ILE A 1 84 ? -7.610 -4.944 14.391 1.00 91.81 84 ILE A C 1
ATOM 645 O O . ILE A 1 84 ? -6.816 -5.377 13.557 1.00 91.81 84 ILE A O 1
ATOM 649 N N . LEU A 1 85 ? -7.870 -3.636 14.504 1.00 91.69 85 LEU A N 1
ATOM 650 C CA . LEU A 1 85 ? -7.257 -2.633 13.623 1.00 91.69 85 LEU A CA 1
ATOM 651 C C . LEU A 1 85 ? -5.725 -2.608 13.729 1.00 91.69 85 LEU A C 1
ATOM 653 O O . LEU A 1 85 ? -5.039 -2.554 12.708 1.00 91.69 85 LEU A O 1
ATOM 657 N N . ILE A 1 86 ? -5.183 -2.691 14.948 1.00 95.19 86 ILE A N 1
ATOM 658 C CA . ILE A 1 86 ? -3.730 -2.746 15.173 1.00 95.19 86 ILE A CA 1
ATOM 659 C C . ILE A 1 86 ? -3.142 -4.040 14.585 1.00 95.19 86 ILE A C 1
ATOM 661 O O . ILE A 1 86 ? -2.100 -4.009 13.924 1.00 95.19 86 ILE A O 1
ATOM 665 N N . GLY A 1 87 ? -3.824 -5.174 14.769 1.00 94.94 87 GLY A N 1
ATOM 666 C CA . GLY A 1 87 ? -3.398 -6.461 14.217 1.00 94.94 87 GLY A CA 1
ATOM 667 C C . GLY A 1 87 ? -3.336 -6.456 12.686 1.00 94.94 87 GLY A C 1
ATOM 668 O O . GLY A 1 87 ? -2.330 -6.853 12.102 1.00 94.94 87 GLY A O 1
ATOM 669 N N . ILE A 1 88 ? -4.367 -5.929 12.023 1.00 96.75 88 ILE A N 1
ATOM 670 C CA . ILE A 1 88 ? -4.394 -5.818 10.558 1.00 96.75 88 ILE A CA 1
ATOM 671 C C . ILE A 1 88 ? -3.293 -4.865 10.071 1.00 96.75 88 ILE A C 1
ATOM 673 O O . ILE A 1 88 ? -2.551 -5.201 9.147 1.00 96.75 88 ILE A O 1
ATOM 677 N N . GLY A 1 89 ? -3.134 -3.705 10.715 1.00 96.31 89 GLY A N 1
ATOM 678 C CA . GLY A 1 89 ? -2.112 -2.725 10.341 1.00 96.31 89 GLY A CA 1
ATOM 679 C C . GLY A 1 89 ? -0.686 -3.286 10.394 1.00 96.31 89 GLY A C 1
ATOM 680 O O . GLY A 1 89 ? 0.097 -3.080 9.465 1.00 96.31 89 GLY A O 1
ATOM 681 N N . THR A 1 90 ? -0.354 -4.048 11.440 1.00 97.00 90 THR A N 1
ATOM 682 C CA . THR A 1 90 ? 0.978 -4.666 11.580 1.00 97.00 90 THR A CA 1
ATOM 683 C C . THR A 1 90 ? 1.225 -5.760 10.538 1.00 97.00 90 THR A C 1
ATOM 685 O O . THR A 1 90 ? 2.311 -5.816 9.955 1.00 97.00 90 THR A O 1
ATOM 688 N N . LEU A 1 91 ? 0.212 -6.570 10.214 1.00 96.94 91 LEU A N 1
ATOM 689 C CA . LEU A 1 91 ? 0.303 -7.570 9.149 1.00 96.94 91 LEU A CA 1
ATOM 690 C C . LEU A 1 91 ? 0.602 -6.919 7.789 1.00 96.94 91 LEU A C 1
ATOM 692 O O . LEU A 1 91 ? 1.553 -7.313 7.116 1.00 96.94 91 LEU A O 1
ATOM 696 N N . PHE A 1 92 ? -0.140 -5.878 7.403 1.00 97.56 92 PHE A N 1
ATOM 697 C CA . PHE A 1 92 ? 0.107 -5.179 6.137 1.00 97.56 92 PHE A CA 1
ATOM 698 C C . PHE A 1 92 ? 1.492 -4.528 6.081 1.00 97.56 92 PHE A C 1
ATOM 700 O O . PHE A 1 92 ? 2.164 -4.610 5.052 1.00 97.56 92 PHE A O 1
ATOM 707 N N . ALA A 1 93 ? 1.952 -3.928 7.182 1.00 97.25 93 ALA A N 1
ATOM 708 C CA . ALA A 1 93 ? 3.280 -3.329 7.249 1.00 97.25 93 ALA A CA 1
ATOM 709 C C . ALA A 1 93 ? 4.394 -4.366 7.012 1.00 97.25 93 ALA A C 1
ATOM 711 O O . ALA A 1 93 ? 5.311 -4.116 6.228 1.00 97.25 93 ALA A O 1
ATOM 712 N N . THR A 1 94 ? 4.301 -5.553 7.623 1.00 97.31 94 THR A N 1
ATOM 713 C CA . THR A 1 94 ? 5.295 -6.624 7.415 1.00 97.31 94 THR A CA 1
ATOM 714 C C . THR A 1 94 ? 5.282 -7.156 5.981 1.00 97.31 94 THR A C 1
ATOM 716 O O . THR A 1 94 ? 6.345 -7.305 5.376 1.00 97.31 94 THR A O 1
ATOM 719 N N . LEU A 1 95 ? 4.098 -7.353 5.391 1.00 97.31 95 LEU A N 1
ATOM 720 C CA . LEU A 1 95 ? 3.959 -7.768 3.993 1.00 97.31 95 LEU A CA 1
ATOM 721 C C . LEU A 1 95 ? 4.540 -6.730 3.026 1.00 97.31 95 LEU A C 1
ATOM 723 O O . LEU A 1 95 ? 5.246 -7.098 2.086 1.00 97.31 95 LEU A O 1
ATOM 727 N N . ALA A 1 96 ? 4.309 -5.439 3.276 1.00 96.94 96 ALA A N 1
ATOM 728 C CA . ALA A 1 96 ? 4.883 -4.363 2.477 1.00 96.94 96 ALA A CA 1
ATOM 729 C C . ALA A 1 96 ? 6.417 -4.377 2.547 1.00 96.94 96 ALA A C 1
ATOM 731 O O . ALA A 1 96 ? 7.071 -4.327 1.509 1.00 96.94 96 ALA A O 1
ATOM 732 N N . ILE A 1 97 ? 7.006 -4.517 3.740 1.00 96.75 97 ILE A N 1
ATOM 733 C CA . ILE A 1 97 ? 8.468 -4.593 3.908 1.00 96.75 97 ILE A CA 1
ATOM 734 C C . ILE A 1 97 ? 9.050 -5.776 3.129 1.00 96.75 97 ILE A C 1
ATOM 736 O O . ILE A 1 97 ? 10.053 -5.614 2.428 1.00 96.75 97 ILE A O 1
ATOM 740 N N . VAL A 1 98 ? 8.423 -6.953 3.212 1.00 97.12 98 VAL A N 1
ATOM 741 C CA . VAL A 1 98 ? 8.851 -8.141 2.456 1.00 97.12 98 VAL A CA 1
ATOM 742 C C . VAL A 1 98 ? 8.745 -7.890 0.952 1.00 97.12 98 VAL A C 1
ATOM 744 O O . VAL A 1 98 ? 9.701 -8.1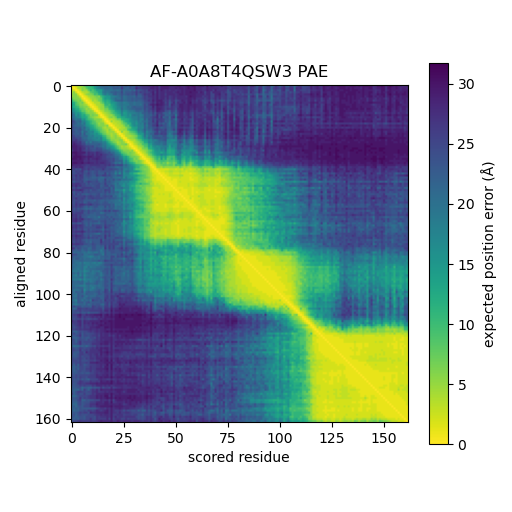56 0.224 1.00 97.12 98 VAL A O 1
ATOM 747 N N . PHE A 1 99 ? 7.634 -7.315 0.487 1.00 95.88 99 PHE A N 1
ATOM 748 C CA . PHE A 1 99 ? 7.423 -6.975 -0.919 1.00 95.88 99 PHE A CA 1
ATOM 749 C C . PHE A 1 99 ? 8.462 -5.975 -1.437 1.00 95.88 99 PHE A C 1
ATOM 751 O O . PHE A 1 99 ? 9.063 -6.199 -2.488 1.00 95.88 99 PHE A O 1
ATOM 758 N N . PHE A 1 100 ? 8.726 -4.896 -0.696 1.00 94.75 100 PHE A N 1
ATOM 759 C CA . PHE A 1 100 ? 9.736 -3.906 -1.063 1.00 94.75 100 PHE A CA 1
ATOM 760 C C . PHE A 1 100 ? 11.144 -4.504 -1.043 1.00 94.75 100 PHE A C 1
ATOM 762 O O . PHE A 1 100 ? 11.925 -4.240 -1.955 1.00 94.75 100 PHE A O 1
ATOM 769 N N . SER A 1 101 ? 11.453 -5.366 -0.073 1.00 92.44 101 SER A N 1
ATOM 770 C CA . SER A 1 101 ? 12.739 -6.070 0.002 1.00 92.44 101 SER A CA 1
ATOM 771 C C . SER A 1 101 ? 12.933 -7.029 -1.177 1.00 92.44 101 SER A C 1
ATOM 773 O O . SER A 1 101 ? 14.006 -7.070 -1.778 1.00 92.44 101 SER A O 1
ATOM 775 N N . TRP A 1 102 ? 11.887 -7.771 -1.550 1.00 90.44 102 TRP A N 1
ATOM 776 C CA . TRP A 1 102 ? 11.879 -8.641 -2.726 1.00 90.44 102 TRP A CA 1
ATOM 777 C C . TRP A 1 102 ? 12.038 -7.835 -4.019 1.00 90.44 102 TRP A C 1
ATOM 779 O O . TRP A 1 102 ? 12.896 -8.142 -4.847 1.00 90.44 102 TRP A O 1
ATOM 789 N N . ARG A 1 103 ? 11.276 -6.744 -4.161 1.00 90.81 103 ARG A N 1
ATOM 790 C CA . ARG A 1 103 ? 11.344 -5.847 -5.320 1.00 90.81 103 ARG A CA 1
ATOM 791 C C . ARG A 1 103 ? 12.731 -5.230 -5.472 1.00 90.81 103 ARG A C 1
ATOM 793 O O . ARG A 1 103 ? 13.247 -5.184 -6.585 1.00 90.81 103 ARG A O 1
ATOM 800 N N . HIS A 1 104 ? 13.332 -4.778 -4.373 1.00 82.06 104 HIS A N 1
ATOM 801 C CA . HIS A 1 104 ? 14.672 -4.199 -4.389 1.00 82.06 104 HIS A CA 1
ATOM 802 C C . HIS A 1 104 ? 15.708 -5.220 -4.867 1.00 82.06 104 HIS A C 1
ATOM 804 O O . HIS A 1 104 ? 16.494 -4.920 -5.761 1.00 82.06 104 HIS A O 1
ATOM 810 N N . ARG A 1 105 ? 15.672 -6.451 -4.336 1.00 80.69 105 ARG A N 1
ATOM 811 C CA . ARG A 1 105 ? 16.575 -7.529 -4.777 1.00 80.69 105 ARG A CA 1
ATOM 812 C C . ARG A 1 105 ? 16.406 -7.860 -6.261 1.00 80.69 105 ARG A C 1
ATOM 814 O O . ARG A 1 105 ? 17.396 -8.044 -6.959 1.00 80.69 105 ARG A O 1
ATOM 821 N N . ASN A 1 106 ? 15.176 -7.875 -6.770 1.00 75.44 106 ASN A N 1
ATOM 822 C CA . ASN A 1 106 ? 14.929 -8.168 -8.184 1.00 75.44 106 ASN A CA 1
ATOM 823 C C . ASN A 1 106 ? 15.403 -7.061 -9.134 1.00 75.44 106 ASN A C 1
ATOM 825 O O . ASN A 1 106 ? 15.769 -7.359 -10.270 1.00 75.44 106 ASN A O 1
ATOM 829 N N . HIS A 1 107 ? 15.431 -5.801 -8.691 1.00 67.88 107 HIS A N 1
ATOM 830 C CA . HIS A 1 107 ? 15.948 -4.711 -9.519 1.00 67.88 107 HIS A CA 1
ATOM 831 C C . HIS A 1 107 ? 17.462 -4.836 -9.758 1.00 67.88 107 HIS A C 1
ATOM 833 O O . HIS A 1 107 ? 17.940 -4.501 -10.840 1.00 67.88 107 HIS A O 1
ATOM 839 N N . GLU A 1 108 ? 18.219 -5.377 -8.799 1.00 62.72 108 GLU A N 1
ATOM 840 C CA . GLU A 1 108 ? 19.658 -5.615 -8.984 1.00 62.72 108 GLU A CA 1
ATOM 841 C C . GLU A 1 108 ? 19.945 -6.776 -9.948 1.00 62.72 108 GLU A C 1
ATOM 843 O O . GLU A 1 108 ? 20.898 -6.715 -10.722 1.00 62.72 108 GLU A O 1
ATOM 848 N N . ILE A 1 109 ? 19.079 -7.794 -9.992 1.00 61.88 109 ILE A N 1
ATOM 849 C CA . ILE A 1 109 ? 19.236 -8.934 -10.910 1.00 61.88 109 ILE A CA 1
ATOM 850 C C . ILE A 1 109 ? 19.034 -8.496 -12.374 1.00 61.88 109 ILE A C 1
ATOM 852 O O . ILE A 1 109 ? 19.753 -8.963 -13.258 1.00 61.88 109 ILE A O 1
ATOM 856 N N . GLY A 1 110 ? 18.149 -7.526 -12.637 1.00 53.66 110 GLY A N 1
ATOM 857 C CA . GLY A 1 110 ? 17.933 -6.952 -13.975 1.00 53.66 110 GLY A CA 1
ATOM 858 C C . GLY A 1 110 ? 19.036 -6.006 -14.477 1.00 53.66 110 GLY A C 1
ATOM 859 O O . GLY A 1 110 ? 19.112 -5.749 -15.678 1.00 53.66 110 GLY A O 1
ATOM 860 N N . LEU A 1 111 ? 19.908 -5.515 -13.589 1.00 51.03 111 LEU A N 1
ATOM 861 C CA . LEU A 1 111 ? 21.015 -4.601 -13.911 1.00 51.03 111 LEU A CA 1
ATOM 862 C C . LEU A 1 111 ? 22.392 -5.287 -13.921 1.00 51.03 111 LEU A C 1
ATOM 864 O O . LEU A 1 111 ? 23.418 -4.620 -14.024 1.00 51.03 111 LEU A O 1
ATOM 868 N N . SER A 1 112 ? 22.418 -6.616 -13.802 1.00 47.31 112 SER A N 1
ATOM 869 C CA . SER A 1 112 ? 23.648 -7.415 -13.752 1.00 47.31 112 SER A CA 1
ATOM 870 C C . SER A 1 112 ? 24.231 -7.771 -15.120 1.00 47.31 112 SER A C 1
ATOM 872 O O . SER A 1 112 ? 25.339 -8.300 -15.182 1.00 47.31 112 SER A O 1
ATOM 874 N N . ASN A 1 113 ? 23.555 -7.434 -16.225 1.00 52.62 113 ASN A N 1
ATOM 875 C CA . ASN A 1 113 ? 24.271 -7.348 -17.489 1.00 52.62 113 ASN A CA 1
ATOM 876 C C . ASN A 1 113 ? 25.105 -6.064 -17.425 1.00 52.62 113 ASN A C 1
ATOM 878 O O . ASN A 1 113 ? 24.507 -4.981 -17.405 1.00 52.62 113 ASN A O 1
ATOM 882 N N . PRO A 1 114 ? 26.452 -6.144 -17.377 1.00 56.09 114 PRO A N 1
ATOM 883 C CA . PRO A 1 114 ? 27.272 -4.952 -17.529 1.00 56.09 114 PRO A CA 1
ATOM 884 C C . PRO A 1 114 ? 26.786 -4.219 -18.784 1.00 56.09 114 PRO A C 1
ATOM 886 O O . PRO A 1 114 ? 26.379 -4.892 -19.739 1.00 56.09 114 PRO A O 1
ATOM 889 N N . PRO A 1 115 ? 26.754 -2.873 -18.797 1.00 59.97 115 PRO A N 1
ATOM 890 C CA . PRO A 1 115 ? 26.341 -2.145 -19.984 1.00 59.97 115 PRO A CA 1
ATOM 891 C C . PRO A 1 115 ? 27.171 -2.678 -21.144 1.00 59.97 115 PRO A C 1
ATOM 893 O O . PRO A 1 115 ? 28.386 -2.486 -21.166 1.00 59.97 115 PRO A O 1
ATOM 896 N N . LEU A 1 116 ? 26.506 -3.404 -22.053 1.00 63.31 116 LEU A N 1
ATOM 897 C CA . LEU A 1 116 ? 27.142 -3.959 -23.238 1.00 63.31 116 LEU A CA 1
ATOM 898 C C . LEU A 1 116 ? 27.957 -2.823 -23.859 1.00 63.31 116 LEU A C 1
ATOM 900 O O . LEU A 1 116 ? 27.431 -1.693 -23.958 1.00 63.31 116 LEU A O 1
ATOM 904 N N . PRO A 1 117 ? 29.229 -3.081 -24.209 1.00 77.44 117 PRO A N 1
ATOM 905 C CA . PRO A 1 117 ? 30.060 -2.060 -24.805 1.00 77.44 117 PRO A CA 1
ATOM 906 C C . PRO A 1 117 ? 29.298 -1.489 -26.009 1.00 77.44 117 PRO A C 1
ATOM 908 O O . PRO A 1 117 ? 28.409 -2.127 -26.587 1.00 77.44 117 PRO A O 1
ATOM 911 N N . ALA A 1 118 ? 29.471 -0.187 -26.239 1.00 73.50 118 ALA A N 1
ATOM 912 C CA . ALA A 1 118 ? 28.589 0.566 -27.126 1.00 73.50 118 ALA A CA 1
ATOM 913 C C . ALA A 1 118 ? 28.458 -0.130 -28.504 1.00 73.50 118 ALA A C 1
ATOM 915 O O . ALA A 1 118 ? 27.354 -0.331 -29.006 1.00 73.50 118 ALA A O 1
ATOM 916 N N . ASP A 1 119 ? 29.570 -0.613 -29.041 1.00 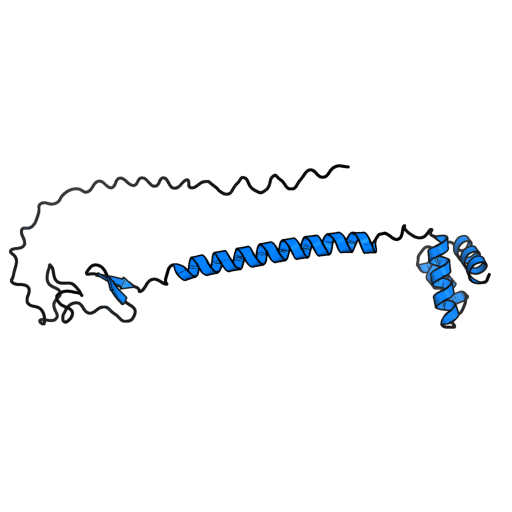80.81 119 ASP A N 1
ATOM 917 C CA . ASP A 1 119 ? 29.632 -1.487 -30.216 1.00 80.81 119 ASP A CA 1
ATOM 918 C C . ASP A 1 119 ? 28.642 -2.669 -30.178 1.00 80.81 119 ASP A C 1
ATOM 920 O O . ASP A 1 119 ? 27.810 -2.804 -31.076 1.00 80.81 119 ASP A O 1
ATOM 924 N N . GLN A 1 120 ? 28.618 -3.458 -29.108 1.00 88.56 120 GLN A N 1
ATOM 925 C CA . GLN A 1 120 ? 27.812 -4.676 -29.018 1.00 88.56 120 GLN A CA 1
ATOM 926 C C . GLN A 1 120 ? 26.295 -4.407 -28.959 1.00 88.56 120 GLN A C 1
ATOM 928 O O . GLN A 1 120 ? 25.498 -5.224 -29.430 1.00 88.56 120 GLN A O 1
ATOM 933 N N . ARG A 1 121 ? 25.869 -3.238 -28.450 1.00 88.88 121 ARG A N 1
ATOM 934 C CA . ARG A 1 121 ? 24.455 -2.800 -28.517 1.00 88.88 121 ARG A CA 1
ATOM 935 C C . ARG A 1 121 ? 24.025 -2.428 -29.929 1.00 88.88 121 ARG A C 1
ATOM 937 O O . ARG A 1 121 ? 22.879 -2.678 -30.302 1.00 88.88 121 ARG A O 1
ATOM 944 N N . ALA A 1 122 ? 24.919 -1.821 -30.704 1.00 91.38 122 ALA A N 1
ATOM 945 C CA . ALA A 1 122 ? 24.642 -1.519 -32.100 1.00 91.38 122 ALA A CA 1
ATOM 946 C C . ALA A 1 122 ? 24.567 -2.813 -32.926 1.00 91.38 122 ALA A C 1
ATOM 948 O O . ALA A 1 122 ? 23.634 -2.967 -33.709 1.00 91.38 122 ALA A O 1
ATOM 949 N N . VAL A 1 123 ? 25.469 -3.773 -32.688 1.00 94.38 123 VAL A N 1
ATOM 950 C CA . VAL A 1 123 ? 25.479 -5.076 -33.378 1.00 94.38 123 VAL A CA 1
ATOM 951 C C . VAL A 1 123 ? 24.185 -5.858 -33.144 1.00 94.38 123 VAL A C 1
ATOM 953 O O . VAL A 1 123 ? 23.570 -6.319 -34.105 1.00 94.38 123 VAL A O 1
ATOM 956 N N . SER A 1 124 ? 23.723 -5.985 -31.894 1.00 92.69 124 SER A N 1
ATOM 957 C CA . SER A 1 124 ? 22.482 -6.721 -31.597 1.00 92.69 124 SER A CA 1
ATOM 958 C C . SER A 1 124 ? 21.246 -6.052 -32.203 1.00 92.69 124 SER A C 1
ATOM 960 O O . SER A 1 124 ? 20.383 -6.736 -32.753 1.00 92.69 124 SER A O 1
ATOM 962 N N . PHE A 1 125 ? 21.192 -4.716 -32.186 1.00 94.38 125 PHE A N 1
ATOM 963 C CA . PHE A 1 125 ? 20.133 -3.950 -32.842 1.00 94.38 125 PHE A CA 1
ATOM 964 C C . PHE A 1 125 ? 20.132 -4.145 -34.364 1.00 94.38 125 PHE A C 1
ATOM 966 O O . PHE A 1 125 ? 19.071 -4.321 -34.961 1.00 94.38 125 PHE A O 1
ATOM 973 N N . ILE A 1 126 ? 21.311 -4.138 -34.995 1.00 96.06 126 ILE A N 1
ATOM 974 C CA . ILE A 1 126 ? 21.455 -4.370 -36.436 1.00 96.06 126 ILE A CA 1
ATOM 975 C C . ILE A 1 126 ? 20.995 -5.789 -36.794 1.00 96.06 126 ILE A C 1
ATOM 977 O O . ILE A 1 126 ? 20.188 -5.934 -37.710 1.00 96.06 126 ILE A O 1
ATOM 981 N N . LYS A 1 127 ? 21.428 -6.822 -36.054 1.00 96.31 127 LYS A N 1
ATOM 982 C CA . LYS A 1 127 ? 21.025 -8.221 -36.301 1.00 96.31 127 LYS A CA 1
ATOM 983 C C . LYS A 1 127 ? 19.506 -8.415 -36.201 1.00 96.31 127 LYS A C 1
ATOM 985 O O . LYS A 1 127 ? 18.919 -9.025 -37.093 1.00 96.31 127 LYS A O 1
ATOM 990 N N . ASP A 1 128 ? 18.861 -7.849 -35.176 1.00 96.25 128 ASP A N 1
ATOM 991 C CA . ASP A 1 128 ? 17.394 -7.898 -35.016 1.00 96.25 128 ASP A CA 1
ATOM 992 C C . ASP A 1 128 ? 16.643 -7.176 -36.145 1.00 96.25 128 ASP A C 1
ATOM 994 O O . ASP A 1 128 ? 15.573 -7.607 -36.565 1.00 96.25 128 ASP A O 1
ATOM 998 N N . LYS A 1 129 ? 17.178 -6.067 -36.661 1.00 97.00 129 LYS A N 1
ATOM 999 C CA . LYS A 1 129 ? 16.519 -5.319 -37.739 1.00 97.00 129 LYS A CA 1
ATOM 1000 C C . LYS A 1 129 ? 16.721 -5.957 -39.109 1.00 97.00 129 LYS A C 1
ATOM 1002 O O . LYS A 1 129 ? 15.777 -5.989 -39.897 1.00 97.00 129 LYS A O 1
ATOM 1007 N N . LEU A 1 130 ? 17.902 -6.517 -39.365 1.00 96.38 130 LEU A N 1
ATOM 1008 C CA . LEU A 1 130 ? 18.180 -7.266 -40.590 1.00 96.38 130 LEU A CA 1
ATOM 1009 C C . LEU A 1 130 ? 17.321 -8.534 -40.682 1.00 96.38 130 LEU A C 1
ATO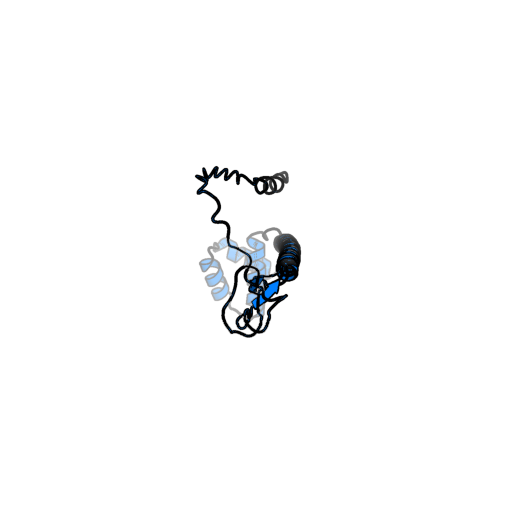M 1011 O O . LEU A 1 130 ? 16.778 -8.809 -41.748 1.00 96.38 130 LEU A O 1
ATOM 1015 N N . SER A 1 131 ? 17.111 -9.259 -39.575 1.00 95.81 131 SER A N 1
ATOM 1016 C CA . SER A 1 131 ? 16.246 -10.453 -39.567 1.00 95.81 131 SER A CA 1
ATOM 1017 C C . SER A 1 131 ? 14.772 -10.144 -39.862 1.00 95.81 131 SER A C 1
ATOM 1019 O O . SER A 1 131 ? 14.035 -11.014 -40.317 1.00 95.81 131 SER A O 1
ATOM 1021 N N . ARG A 1 132 ? 14.346 -8.892 -39.659 1.00 96.75 132 ARG A N 1
ATOM 1022 C CA . ARG A 1 132 ? 13.005 -8.388 -39.994 1.00 96.75 132 ARG A CA 1
ATOM 1023 C C . ARG A 1 132 ? 12.908 -7.791 -41.403 1.00 96.75 132 ARG A C 1
ATOM 1025 O O . ARG A 1 132 ? 11.861 -7.253 -41.749 1.00 96.75 132 ARG A O 1
ATOM 1032 N N . GLY A 1 133 ? 13.981 -7.844 -42.198 1.00 97.44 133 GLY A N 1
ATOM 1033 C CA . GLY A 1 133 ? 14.014 -7.315 -43.565 1.00 97.44 133 GLY A CA 1
ATOM 1034 C C . GLY A 1 133 ? 14.131 -5.790 -43.664 1.00 97.44 133 GLY A C 1
ATOM 1035 O O . GLY A 1 133 ? 13.833 -5.222 -44.711 1.00 97.44 133 GLY A O 1
ATOM 1036 N N . VAL A 1 134 ? 14.549 -5.108 -42.593 1.00 97.50 134 VAL A N 1
ATOM 1037 C CA . VAL A 1 134 ? 14.742 -3.650 -42.608 1.00 97.50 134 VAL A CA 1
ATOM 1038 C C . VAL A 1 134 ? 16.006 -3.298 -43.395 1.00 97.50 134 VAL A C 1
ATOM 1040 O O . VAL A 1 134 ? 17.043 -3.949 -43.254 1.00 97.50 134 VAL A O 1
ATOM 1043 N N . THR A 1 135 ? 15.938 -2.247 -44.215 1.00 97.69 135 THR A N 1
ATOM 1044 C CA . THR A 1 135 ? 17.063 -1.832 -45.066 1.00 97.69 135 THR A CA 1
ATOM 1045 C C . THR A 1 135 ? 18.207 -1.209 -44.260 1.00 97.69 135 THR A C 1
ATOM 1047 O O . THR A 1 135 ? 18.013 -0.596 -43.205 1.00 97.69 135 THR A O 1
ATOM 1050 N N . ARG A 1 136 ? 19.435 -1.334 -44.780 1.00 97.06 136 ARG A N 1
ATOM 1051 C CA . ARG A 1 136 ? 20.653 -0.796 -44.151 1.00 97.06 136 ARG A CA 1
ATOM 1052 C C . ARG A 1 136 ? 20.572 0.715 -43.907 1.00 97.06 136 ARG A C 1
ATOM 1054 O O . ARG A 1 136 ? 21.040 1.189 -42.868 1.00 97.06 136 ARG A O 1
ATOM 1061 N N . ASP A 1 137 ? 19.960 1.454 -44.825 1.00 97.50 137 ASP A N 1
ATOM 1062 C CA . ASP A 1 137 ? 19.852 2.912 -44.753 1.00 97.50 137 ASP A CA 1
ATOM 1063 C C . ASP A 1 137 ? 18.897 3.359 -43.642 1.00 97.50 137 ASP A C 1
ATOM 1065 O O . ASP A 1 137 ? 19.210 4.279 -42.884 1.00 97.50 137 ASP A O 1
ATOM 1069 N N . GLU A 1 138 ? 17.780 2.651 -43.462 1.00 97.69 138 GLU A N 1
ATOM 1070 C CA . GLU A 1 138 ? 16.810 2.928 -42.399 1.00 97.69 138 GLU A CA 1
ATOM 1071 C C . GLU A 1 138 ? 17.390 2.637 -41.004 1.00 97.69 138 GLU A C 1
ATOM 1073 O O . GLU A 1 138 ? 17.235 3.426 -40.061 1.00 97.69 138 GLU A O 1
ATOM 1078 N N . ILE A 1 139 ? 18.135 1.535 -40.877 1.00 97.44 139 ILE A N 1
ATOM 1079 C CA . ILE A 1 139 ? 18.862 1.191 -39.648 1.00 97.44 139 ILE A CA 1
ATOM 1080 C C . ILE A 1 139 ? 19.923 2.261 -39.351 1.00 97.44 139 ILE A C 1
ATOM 1082 O O . ILE A 1 139 ? 20.027 2.733 -38.215 1.00 97.44 139 ILE A O 1
ATOM 1086 N N . THR A 1 140 ? 20.668 2.693 -40.373 1.00 97.31 140 THR A N 1
ATOM 1087 C CA . THR A 1 140 ? 21.690 3.742 -40.253 1.00 97.31 140 THR A CA 1
ATOM 1088 C C . THR A 1 140 ? 21.073 5.061 -39.798 1.00 97.31 140 THR A C 1
ATOM 1090 O O . THR A 1 140 ? 21.541 5.643 -38.821 1.00 97.31 140 THR A O 1
ATOM 1093 N N . ALA A 1 141 ? 19.986 5.509 -40.430 1.00 97.62 141 ALA A N 1
ATOM 1094 C CA . ALA A 1 141 ? 19.278 6.727 -40.045 1.00 97.62 141 ALA A CA 1
ATOM 1095 C C . ALA A 1 141 ? 18.786 6.668 -38.590 1.00 97.62 141 ALA A C 1
ATOM 1097 O O . ALA A 1 141 ? 18.932 7.633 -37.835 1.00 97.62 141 ALA A O 1
ATOM 1098 N N . THR A 1 142 ? 18.274 5.510 -38.164 1.00 96.25 142 THR A N 1
ATOM 1099 C CA . THR A 1 142 ? 17.818 5.288 -36.787 1.00 96.25 142 THR A CA 1
ATOM 1100 C C . THR A 1 142 ? 18.965 5.378 -35.778 1.00 96.25 142 THR A C 1
ATOM 1102 O O . THR A 1 142 ? 18.808 5.993 -34.721 1.00 96.25 142 THR A O 1
ATOM 1105 N N . LEU A 1 143 ? 20.126 4.794 -36.086 1.00 94.94 143 LEU A N 1
ATOM 1106 C CA . LEU A 1 143 ? 21.302 4.850 -35.217 1.00 94.94 143 LEU A CA 1
ATOM 1107 C C . LEU A 1 143 ? 21.905 6.260 -35.168 1.00 94.94 143 LEU A C 1
ATOM 1109 O O . LEU A 1 143 ? 22.198 6.756 -34.083 1.00 94.94 143 LEU A O 1
ATOM 1113 N N . LEU A 1 144 ? 22.003 6.961 -36.298 1.00 95.12 144 LEU A N 1
ATOM 1114 C CA . LEU A 1 144 ? 22.467 8.353 -36.315 1.00 95.12 144 LEU A CA 1
ATOM 1115 C C . LEU A 1 144 ? 21.539 9.266 -35.496 1.00 95.12 144 LEU A C 1
ATOM 1117 O O . LEU A 1 144 ? 22.019 10.071 -34.700 1.00 95.12 144 LEU A O 1
ATOM 1121 N N . LYS A 1 145 ? 20.214 9.079 -35.595 1.00 96.38 145 LYS A N 1
ATOM 1122 C CA . LYS A 1 145 ? 19.222 9.807 -34.781 1.00 96.38 145 LYS A CA 1
ATOM 1123 C C . LYS A 1 145 ? 19.378 9.548 -33.276 1.00 96.38 145 LYS A C 1
ATOM 1125 O O . LYS A 1 145 ? 19.066 10.419 -32.472 1.00 96.38 145 LYS A O 1
ATOM 1130 N N . LYS A 1 146 ? 19.878 8.369 -32.888 1.00 92.19 146 LYS A N 1
ATOM 1131 C CA . LYS A 1 146 ? 20.184 7.997 -31.493 1.00 92.19 146 LYS A CA 1
ATOM 1132 C C . LYS A 1 146 ? 21.562 8.480 -31.012 1.00 92.19 146 LYS A C 1
ATOM 1134 O O . LYS A 1 146 ? 21.956 8.132 -29.903 1.00 92.19 146 LYS A O 1
ATOM 1139 N N . GLY A 1 147 ? 22.288 9.255 -31.821 1.00 91.94 147 GLY A N 1
ATOM 1140 C CA . GLY A 1 147 ? 23.576 9.849 -31.452 1.00 91.94 147 GLY A CA 1
ATOM 1141 C C . GLY A 1 147 ? 24.803 8.991 -31.771 1.00 91.94 147 GLY A C 1
ATOM 1142 O O . GLY A 1 147 ? 25.894 9.299 -31.298 1.00 91.94 147 GLY A O 1
ATOM 1143 N N . TRP A 1 14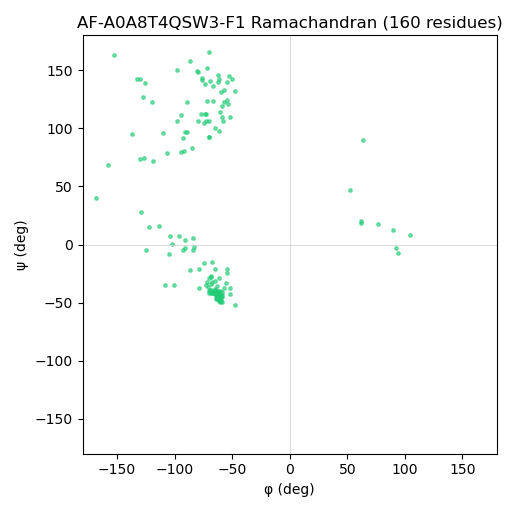8 ? 24.662 7.925 -32.564 1.00 90.50 148 TRP A N 1
ATOM 1144 C CA . TRP A 1 148 ? 25.808 7.122 -32.998 1.00 90.50 148 TRP A CA 1
ATOM 1145 C C . TRP A 1 148 ? 26.590 7.834 -34.098 1.00 90.50 148 TRP A C 1
ATOM 1147 O O . TRP A 1 148 ? 26.013 8.464 -34.982 1.00 90.50 148 TRP A O 1
ATOM 1157 N N . THR A 1 149 ? 27.915 7.701 -34.093 1.00 94.06 149 THR A N 1
ATOM 1158 C CA . THR A 1 149 ? 28.743 8.223 -35.188 1.00 94.06 149 THR A CA 1
ATOM 1159 C C . THR A 1 149 ? 28.718 7.278 -36.391 1.00 94.06 149 THR A C 1
ATOM 1161 O O . THR A 1 149 ? 28.670 6.057 -36.233 1.00 94.06 149 THR A O 1
ATOM 1164 N N . LYS A 1 150 ? 28.841 7.818 -37.613 1.00 94.44 150 LYS A N 1
ATOM 1165 C CA . LYS A 1 150 ? 28.909 7.010 -38.850 1.00 94.44 150 LYS A CA 1
ATOM 1166 C C . LYS A 1 150 ? 29.983 5.912 -38.785 1.00 94.44 150 LYS A C 1
ATOM 1168 O O . LYS A 1 150 ? 29.751 4.801 -39.249 1.00 94.44 150 LYS A O 1
ATOM 1173 N N . LYS A 1 151 ? 31.131 6.202 -38.156 1.00 91.50 151 LYS A N 1
ATOM 1174 C CA . LYS A 1 151 ? 32.242 5.252 -37.976 1.00 91.50 151 LYS A CA 1
ATOM 1175 C C . LYS A 1 151 ? 31.856 4.067 -37.083 1.00 91.50 151 LYS A C 1
ATOM 1177 O O . LYS A 1 151 ? 32.194 2.934 -37.406 1.00 91.50 151 LYS A O 1
ATOM 1182 N N . GLN A 1 152 ? 31.135 4.320 -35.988 1.00 90.62 152 GLN A N 1
ATOM 1183 C CA . GLN A 1 152 ? 30.632 3.261 -35.105 1.00 90.62 152 GLN A CA 1
ATOM 1184 C C . GLN A 1 152 ? 29.572 2.410 -35.800 1.00 90.62 152 GLN A C 1
ATOM 1186 O O . GLN A 1 152 ? 29.609 1.191 -35.694 1.00 90.62 152 GLN A O 1
ATOM 1191 N N . VAL A 1 153 ? 28.665 3.047 -36.547 1.00 94.75 153 VAL A N 1
ATOM 1192 C CA . VAL A 1 153 ? 27.625 2.339 -37.303 1.00 94.75 153 VAL A CA 1
ATOM 1193 C C . VAL A 1 153 ? 28.249 1.421 -38.358 1.00 94.75 153 VAL A C 1
ATOM 1195 O O . VAL A 1 153 ? 27.867 0.260 -38.443 1.00 94.75 153 VAL A O 1
ATOM 1198 N N . SER A 1 154 ? 29.247 1.897 -39.114 1.00 94.50 154 SER A N 1
ATOM 1199 C CA . SER A 1 154 ? 29.947 1.078 -40.118 1.00 94.50 154 SER A CA 1
ATOM 1200 C C . SER A 1 154 ? 30.606 -0.156 -39.504 1.00 94.50 154 SER A C 1
ATOM 1202 O O . SER A 1 154 ? 30.374 -1.263 -39.978 1.00 94.50 154 SER A O 1
ATOM 1204 N N . ARG A 1 155 ? 31.362 0.029 -38.412 1.00 93.25 155 ARG A N 1
ATOM 1205 C CA . ARG A 1 155 ? 32.016 -1.072 -37.691 1.00 93.25 155 ARG A CA 1
ATOM 1206 C C . ARG A 1 155 ? 31.000 -2.094 -37.174 1.00 93.25 155 ARG A C 1
ATOM 1208 O O . ARG A 1 155 ? 31.187 -3.290 -37.347 1.00 93.25 155 ARG A O 1
ATOM 1215 N N . ALA A 1 156 ? 29.889 -1.623 -36.609 1.00 94.50 156 ALA A N 1
ATOM 1216 C CA . ALA A 1 156 ? 28.839 -2.505 -36.112 1.00 94.50 156 ALA A CA 1
ATOM 1217 C C . ALA A 1 156 ? 28.158 -3.310 -37.237 1.00 94.50 156 ALA A C 1
ATOM 1219 O O . ALA A 1 156 ? 27.748 -4.442 -37.008 1.00 94.50 156 ALA A O 1
ATOM 1220 N N . PHE A 1 157 ? 28.048 -2.767 -38.456 1.00 95.94 157 PHE A N 1
ATOM 1221 C CA . PHE A 1 157 ? 27.569 -3.536 -39.611 1.00 95.94 157 PHE A CA 1
ATOM 1222 C C . PHE A 1 157 ? 28.567 -4.606 -40.068 1.00 95.94 157 PHE A C 1
ATOM 1224 O O . PHE A 1 157 ? 28.135 -5.695 -40.437 1.00 95.94 157 PHE A O 1
ATOM 1231 N N . GLU A 1 158 ? 29.871 -4.317 -40.047 1.00 94.56 158 GLU A N 1
ATOM 1232 C CA . GLU A 1 158 ? 30.920 -5.303 -40.357 1.00 94.56 158 GLU A CA 1
ATOM 1233 C C . GLU A 1 158 ? 30.866 -6.476 -39.368 1.00 94.56 158 GLU A C 1
ATOM 1235 O O . GLU A 1 158 ? 30.792 -7.626 -39.783 1.00 94.56 158 GLU A O 1
ATOM 1240 N N . GLU A 1 159 ? 30.775 -6.189 -38.069 1.00 93.88 159 GLU A N 1
ATOM 1241 C CA . GLU A 1 159 ? 30.653 -7.206 -37.013 1.00 93.88 159 GLU A CA 1
ATOM 1242 C C . GLU A 1 159 ? 29.306 -7.952 -37.036 1.00 93.88 159 GLU A C 1
ATOM 1244 O O . GLU A 1 159 ? 29.209 -9.099 -36.603 1.00 93.88 159 GLU A O 1
ATOM 1249 N N . ALA A 1 160 ? 28.234 -7.316 -37.518 1.00 93.62 160 ALA A N 1
ATOM 1250 C CA . ALA A 1 160 ? 26.918 -7.944 -37.589 1.00 93.62 160 ALA A CA 1
ATOM 1251 C C . ALA A 1 160 ? 26.750 -8.903 -38.778 1.00 93.62 160 ALA A C 1
ATOM 1253 O O . ALA A 1 160 ? 25.834 -9.726 -38.741 1.00 93.62 160 ALA A O 1
ATOM 1254 N N . THR A 1 161 ? 27.580 -8.761 -39.816 1.00 91.44 161 THR A N 1
ATOM 1255 C CA . THR A 1 161 ? 27.504 -9.535 -41.070 1.00 91.44 161 THR A CA 1
ATOM 1256 C C . THR A 1 161 ? 28.569 -10.624 -41.194 1.00 91.44 161 THR A C 1
ATOM 1258 O O . THR A 1 161 ? 28.476 -11.439 -42.111 1.00 91.44 161 THR A O 1
ATOM 1261 N N . GLN A 1 162 ? 29.535 -10.648 -40.272 1.00 87.69 162 GLN A N 1
ATOM 1262 C CA . GLN A 1 162 ? 30.380 -11.811 -39.992 1.00 87.69 162 GLN A CA 1
ATOM 1263 C C . GLN A 1 162 ? 29.581 -12.903 -39.275 1.00 87.69 162 GLN A C 1
ATOM 1265 O O . GLN A 1 162 ? 29.797 -14.080 -39.632 1.00 87.69 162 GLN A O 1
#